Protein AF-A0AAZ3RD75-F1 (afdb_monomer_lite)

Structure (mmCIF, N/CA/C/O backbone):
data_AF-A0AAZ3RD75-F1
#
_entry.id   AF-A0AAZ3RD75-F1
#
loop_
_atom_site.group_PDB
_atom_site.id
_atom_site.type_symbol
_atom_site.label_atom_id
_atom_site.label_alt_id
_atom_site.label_comp_id
_atom_site.label_asym_id
_atom_site.label_entity_id
_atom_site.label_seq_id
_atom_site.pdbx_PDB_ins_code
_atom_site.Cartn_x
_atom_site.Cartn_y
_atom_site.Cartn_z
_atom_site.occupancy
_atom_site.B_iso_or_equiv
_atom_site.auth_seq_id
_atom_site.auth_comp_id
_atom_site.auth_asym_id
_atom_site.auth_atom_id
_atom_site.pdbx_PDB_model_num
ATOM 1 N N . ILE A 1 1 ? -29.907 46.440 4.660 1.00 58.25 1 ILE A N 1
ATOM 2 C CA . ILE A 1 1 ? -28.889 45.586 5.331 1.00 58.25 1 ILE A CA 1
ATOM 3 C C . ILE A 1 1 ? -29.522 44.596 6.325 1.00 58.25 1 ILE A C 1
ATOM 5 O O . ILE A 1 1 ? -29.292 43.406 6.177 1.00 58.25 1 ILE A O 1
ATOM 9 N N . LYS A 1 2 ? -30.386 45.019 7.266 1.00 62.56 2 LYS A N 1
ATOM 10 C CA . LYS A 1 2 ? -31.013 44.114 8.265 1.00 62.56 2 LYS A CA 1
ATOM 11 C C . LYS A 1 2 ? -31.879 42.978 7.680 1.00 62.56 2 LYS A C 1
ATOM 13 O O . LYS A 1 2 ? -31.849 41.869 8.197 1.00 62.56 2 LYS A O 1
ATOM 18 N N . PHE A 1 3 ? -32.581 43.218 6.570 1.00 69.44 3 PHE A N 1
ATOM 19 C CA . PHE A 1 3 ? -33.392 42.186 5.901 1.00 69.44 3 PHE A CA 1
ATOM 20 C C . PHE A 1 3 ? -32.562 41.086 5.220 1.00 69.44 3 PHE A C 1
ATOM 22 O O . PHE A 1 3 ? -32.979 39.934 5.201 1.00 69.44 3 PHE A O 1
ATOM 29 N N . ALA A 1 4 ? -31.363 41.409 4.726 1.00 72.88 4 ALA A N 1
ATOM 30 C CA . ALA A 1 4 ? -30.479 40.421 4.104 1.00 72.88 4 ALA A CA 1
ATOM 31 C C . ALA A 1 4 ? -29.888 39.449 5.140 1.00 72.88 4 ALA A C 1
ATOM 33 O O . ALA A 1 4 ? -29.743 38.263 4.860 1.00 72.88 4 ALA A O 1
ATOM 34 N N . ALA A 1 5 ? -29.616 39.933 6.358 1.00 76.06 5 ALA A N 1
ATOM 35 C CA . ALA A 1 5 ? -29.139 39.097 7.457 1.00 76.06 5 ALA A CA 1
ATOM 36 C C . ALA A 1 5 ? -30.198 38.076 7.910 1.00 76.06 5 ALA A C 1
ATOM 38 O O . ALA A 1 5 ? -29.864 36.920 8.141 1.00 76.06 5 ALA A O 1
ATOM 39 N N . LEU A 1 6 ? -31.474 38.476 7.965 1.00 76.94 6 LEU A N 1
ATOM 40 C CA . LEU A 1 6 ? -32.578 37.579 8.329 1.00 76.94 6 LEU A CA 1
ATOM 41 C C . LEU A 1 6 ? -32.873 36.526 7.250 1.00 76.94 6 LEU A C 1
ATOM 43 O O . LEU A 1 6 ? -33.214 35.391 7.572 1.00 76.94 6 LEU A O 1
ATOM 47 N N . ALA A 1 7 ? -32.715 36.874 5.971 1.00 80.31 7 ALA A N 1
ATOM 48 C CA . ALA A 1 7 ? -32.893 35.920 4.877 1.00 80.31 7 ALA A CA 1
ATOM 49 C C . ALA A 1 7 ? -31.785 34.851 4.859 1.00 80.31 7 ALA A C 1
ATOM 51 O O . ALA A 1 7 ? -32.060 33.674 4.632 1.00 80.31 7 ALA A O 1
ATOM 52 N N . LEU A 1 8 ? -30.541 35.245 5.155 1.00 77.38 8 LEU A N 1
ATOM 53 C CA . LEU A 1 8 ? -29.407 34.324 5.246 1.00 77.38 8 LEU A CA 1
ATOM 54 C C . LEU A 1 8 ? -29.517 33.372 6.439 1.00 77.38 8 LEU A C 1
ATOM 56 O O . LEU A 1 8 ? -29.190 32.200 6.289 1.00 77.38 8 LEU A O 1
ATOM 60 N N . THR A 1 9 ? -30.017 33.827 7.593 1.00 79.69 9 THR A N 1
ATOM 61 C CA . THR A 1 9 ? -30.227 32.939 8.749 1.00 79.69 9 THR A CA 1
ATOM 62 C C . THR A 1 9 ? -31.376 31.959 8.528 1.00 79.69 9 THR A C 1
ATOM 64 O O . THR A 1 9 ? -31.256 30.802 8.922 1.00 79.69 9 THR A O 1
ATOM 67 N N . LEU A 1 10 ? -32.452 32.374 7.851 1.00 81.50 10 LEU A N 1
ATOM 68 C CA . LEU A 1 10 ? -33.545 31.476 7.461 1.00 81.50 10 LEU A CA 1
ATOM 69 C C . LEU A 1 10 ? -33.087 30.426 6.444 1.00 81.50 10 LEU A C 1
ATOM 71 O O . LEU A 1 10 ? -33.402 29.251 6.607 1.00 81.50 10 LEU A O 1
ATOM 75 N N . LEU A 1 11 ? -32.286 30.815 5.448 1.00 79.12 11 LEU A N 1
ATOM 76 C CA . LEU A 1 11 ? -31.724 29.871 4.478 1.00 79.12 11 LEU A CA 1
ATOM 77 C C . LEU A 1 11 ? -30.723 28.902 5.118 1.00 79.12 11 LEU A C 1
ATOM 79 O O . LEU A 1 11 ? -30.744 27.720 4.789 1.00 79.12 11 LEU A O 1
ATOM 83 N N . LEU A 1 12 ? -29.905 29.357 6.072 1.00 76.81 12 LEU A N 1
ATOM 84 C CA . LEU A 1 12 ? -29.022 28.479 6.848 1.00 76.81 12 LEU A CA 1
ATOM 85 C C . LEU A 1 12 ? -29.814 27.501 7.722 1.00 76.81 12 LEU A C 1
ATOM 87 O O . LEU A 1 12 ? -29.487 26.319 7.749 1.00 76.81 12 LEU A O 1
ATOM 91 N N . ALA A 1 13 ? -30.881 27.955 8.384 1.00 73.81 13 ALA A N 1
ATOM 92 C CA . ALA A 1 13 ? -31.744 27.086 9.184 1.00 73.81 13 ALA A CA 1
ATOM 93 C C . ALA A 1 13 ? -32.474 26.043 8.318 1.00 73.81 13 ALA A C 1
ATOM 95 O O . ALA A 1 13 ? -32.536 24.869 8.681 1.00 73.81 13 ALA A O 1
ATOM 96 N N . GLN A 1 14 ? -32.962 26.446 7.140 1.00 77.25 14 GLN A N 1
ATOM 97 C CA . GLN A 1 14 ? -33.601 25.545 6.180 1.00 77.25 14 GLN A CA 1
ATOM 98 C C . GLN A 1 14 ? -32.603 24.525 5.607 1.00 77.25 14 GLN A C 1
ATOM 100 O O . GLN A 1 14 ? -32.942 23.355 5.442 1.00 77.25 14 GLN A O 1
ATOM 105 N N . TRP A 1 15 ? -31.362 24.944 5.339 1.00 76.38 15 TRP A N 1
ATOM 106 C CA . TRP A 1 15 ? -30.300 24.072 4.834 1.00 76.38 15 TRP A CA 1
ATOM 107 C C . TRP A 1 15 ? -29.830 23.063 5.889 1.00 76.38 15 TRP A C 1
ATOM 109 O O . TRP A 1 15 ? -29.681 21.883 5.581 1.00 76.38 15 TRP A O 1
ATOM 119 N N . ILE A 1 16 ? -29.706 23.485 7.152 1.00 67.81 16 ILE A N 1
ATOM 120 C CA . ILE A 1 16 ? -29.425 22.587 8.284 1.00 67.81 16 ILE A CA 1
ATOM 121 C C . ILE A 1 16 ? -30.543 21.541 8.442 1.00 67.81 16 ILE A C 1
ATOM 123 O O . ILE A 1 16 ? -30.250 20.372 8.689 1.00 67.81 16 ILE A O 1
ATOM 127 N N . ALA A 1 17 ? -31.810 21.917 8.226 1.00 62.22 17 ALA A N 1
ATOM 128 C CA . ALA A 1 17 ? -32.938 20.983 8.275 1.00 62.22 17 ALA A CA 1
ATOM 129 C C . ALA A 1 17 ? -32.983 19.998 7.085 1.00 62.22 17 ALA A C 1
ATOM 131 O O . ALA A 1 17 ? -33.451 18.872 7.241 1.00 62.22 17 ALA A O 1
ATOM 132 N N . LEU A 1 18 ? -32.479 20.389 5.907 1.00 63.81 18 LEU A N 1
ATOM 133 C CA . LEU A 1 18 ? -32.457 19.555 4.692 1.00 63.81 18 LEU A CA 1
ATOM 134 C C . LEU A 1 18 ? -31.245 18.614 4.608 1.00 63.81 18 LEU A C 1
ATOM 136 O O . LEU A 1 18 ? -31.338 17.557 3.988 1.00 63.81 18 LEU A O 1
ATOM 140 N N . VAL A 1 19 ? -30.123 18.964 5.243 1.00 59.19 19 VAL A N 1
ATOM 141 C CA . VAL A 1 19 ? -28.876 18.175 5.214 1.00 59.19 19 VAL A CA 1
ATOM 142 C C . VAL A 1 19 ? -28.814 17.120 6.332 1.00 59.19 19 VAL A C 1
ATOM 144 O O . VAL A 1 19 ? -27.913 16.282 6.344 1.00 59.19 19 VAL A O 1
ATOM 147 N N . SER A 1 20 ? -29.778 17.070 7.260 1.00 51.38 20 SER A N 1
ATOM 148 C CA . SER A 1 20 ? -29.830 15.996 8.267 1.00 51.38 20 SER A CA 1
ATOM 149 C C . SER A 1 20 ? -31.237 15.703 8.804 1.00 51.38 20 SER A C 1
ATOM 151 O O . SER A 1 20 ? -31.611 16.213 9.857 1.00 51.38 20 SER A O 1
ATOM 153 N N . PRO A 1 21 ? -31.984 14.767 8.189 1.00 48.47 21 PRO A N 1
ATOM 154 C CA . PRO A 1 21 ? -33.228 14.248 8.763 1.00 48.47 21 PRO A CA 1
ATOM 155 C C . PRO A 1 21 ? -33.040 13.306 9.972 1.00 48.47 21 PRO A C 1
ATOM 157 O O . PRO A 1 21 ? -34.006 12.686 10.407 1.00 48.47 21 PRO A O 1
ATOM 160 N N . SER A 1 22 ? -31.827 13.133 10.517 1.00 49.00 22 SER A N 1
ATOM 161 C CA . SER A 1 22 ? -31.551 12.086 11.520 1.00 49.00 22 SER A CA 1
ATOM 162 C C . SER A 1 22 ? -30.673 12.502 12.705 1.00 49.00 22 SER A C 1
ATOM 164 O O . SER A 1 22 ? -30.214 11.635 13.448 1.00 49.00 22 SER A O 1
ATOM 166 N N . PHE A 1 23 ? -30.432 13.797 12.923 1.00 49.88 23 PHE A N 1
ATOM 167 C CA . PHE A 1 23 ? -29.566 14.264 14.012 1.00 49.88 23 PHE A CA 1
ATOM 168 C C . PHE A 1 23 ? -30.339 15.042 15.079 1.00 49.88 23 PHE A C 1
ATOM 170 O O . PHE A 1 23 ? -30.103 16.219 15.280 1.00 49.88 23 PHE A O 1
ATOM 177 N N . TYR A 1 24 ? -31.283 14.370 15.737 1.00 47.41 24 TYR A N 1
ATOM 178 C CA . TYR A 1 24 ? -31.504 14.447 17.188 1.00 47.41 24 TYR A CA 1
ATOM 179 C C . TYR A 1 24 ? -32.359 13.243 17.606 1.00 47.41 24 TYR A C 1
ATOM 181 O O . TYR A 1 24 ? -33.576 13.343 17.753 1.00 47.41 24 TYR A O 1
ATOM 189 N N . PRO A 1 25 ? -31.751 12.060 17.772 1.00 47.22 25 PRO A N 1
ATOM 190 C CA . PRO A 1 25 ? -32.411 10.974 18.471 1.00 47.22 25 PRO A CA 1
ATOM 191 C C . PRO A 1 25 ? -32.313 11.201 19.994 1.00 47.22 25 PRO A C 1
ATOM 193 O O . PRO A 1 25 ? -31.206 11.390 20.507 1.00 47.22 25 PRO A O 1
ATOM 196 N N . PRO A 1 26 ? -33.407 11.097 20.771 1.00 51.22 26 PRO A N 1
ATOM 197 C CA . PRO A 1 26 ? -33.339 10.971 22.226 1.00 51.22 26 PRO A CA 1
ATOM 198 C C . PRO A 1 26 ? -32.922 9.536 22.612 1.00 51.22 26 PRO A C 1
ATOM 200 O O . PRO A 1 26 ? -33.639 8.849 23.330 1.00 51.22 26 PRO A O 1
ATOM 203 N N . LEU A 1 27 ? -31.797 9.028 22.088 1.00 47.56 27 LEU A N 1
ATOM 204 C CA . LEU A 1 27 ? -31.442 7.598 22.183 1.00 47.56 27 LEU A CA 1
ATOM 205 C C . LEU A 1 27 ? -30.104 7.292 22.866 1.00 47.56 27 LEU A C 1
ATOM 207 O O . LEU A 1 27 ? -29.715 6.132 22.917 1.00 47.56 27 LEU A O 1
ATOM 211 N N . LEU A 1 28 ? -29.407 8.277 23.443 1.00 47.59 28 LEU A N 1
ATOM 212 C CA . LEU A 1 28 ? -28.201 7.996 24.245 1.00 47.59 28 LEU A CA 1
ATOM 213 C C . LEU A 1 28 ? -28.404 8.073 25.761 1.00 47.59 28 LEU A C 1
ATOM 215 O O . LEU A 1 28 ? -27.488 7.750 26.518 1.00 47.59 28 LEU A O 1
ATOM 219 N N . CYS A 1 29 ? -29.593 8.458 26.224 1.00 47.06 29 CYS A N 1
ATOM 220 C CA . CYS A 1 29 ? -29.827 8.638 27.652 1.00 47.06 29 CYS A CA 1
ATOM 221 C C . CYS A 1 29 ? -30.126 7.333 28.402 1.00 47.06 29 CYS A C 1
ATOM 223 O O . CYS A 1 29 ? -29.982 7.310 29.615 1.00 47.06 29 CYS A O 1
ATOM 225 N N . THR A 1 30 ? -30.492 6.225 27.755 1.00 54.72 30 THR A N 1
ATOM 226 C CA . THR A 1 30 ? -30.989 5.056 28.500 1.00 54.72 30 THR A CA 1
ATOM 227 C C . THR A 1 30 ? -29.935 4.319 29.339 1.00 54.72 30 THR A C 1
ATOM 229 O O . THR A 1 30 ? -30.214 4.143 30.526 1.00 54.72 30 THR A O 1
ATOM 232 N N . PRO A 1 31 ? -28.734 3.935 28.849 1.00 55.47 31 PRO A N 1
ATOM 233 C CA . PRO A 1 31 ? -27.821 3.139 29.669 1.00 55.47 31 PRO A CA 1
ATOM 234 C C . PRO A 1 31 ? -27.176 3.983 30.770 1.00 55.47 31 PRO A C 1
ATOM 236 O O . PRO A 1 31 ? -27.134 3.563 31.919 1.00 55.47 31 PRO A O 1
ATOM 239 N N . ARG A 1 32 ? -26.749 5.219 30.471 1.00 46.91 32 ARG A N 1
ATOM 240 C CA . ARG A 1 32 ? -26.168 6.102 31.494 1.00 46.91 32 ARG A CA 1
ATOM 241 C C . ARG A 1 32 ? -27.184 6.572 32.524 1.00 46.91 32 ARG A C 1
ATOM 243 O O . ARG A 1 32 ? -26.826 6.645 33.692 1.00 46.91 32 ARG A O 1
ATOM 250 N N . MET A 1 33 ? -28.435 6.844 32.142 1.00 61.50 33 MET A N 1
ATOM 251 C CA . MET A 1 33 ? -29.452 7.210 33.133 1.00 61.50 33 MET A CA 1
ATOM 252 C C . MET A 1 33 ? -29.877 6.022 33.995 1.00 61.50 33 MET A C 1
ATOM 254 O O . MET A 1 33 ? -30.128 6.216 35.178 1.00 61.50 33 MET A O 1
ATOM 258 N N . LYS A 1 34 ? -29.964 4.803 33.447 1.00 63.22 34 LYS A N 1
ATOM 259 C CA . LYS A 1 34 ? -30.292 3.605 34.239 1.00 63.22 34 LYS A CA 1
ATOM 260 C C . LYS A 1 34 ? -29.148 3.213 35.175 1.00 63.22 34 LYS A C 1
ATOM 262 O O . LYS A 1 34 ? -29.405 2.935 36.343 1.00 63.22 34 LYS A O 1
ATOM 267 N N . LEU A 1 35 ? -27.903 3.306 34.704 1.00 66.44 35 LEU A N 1
ATOM 268 C CA . LEU A 1 35 ? -26.720 3.088 35.532 1.00 66.44 35 LEU A CA 1
ATOM 269 C C . LEU A 1 35 ? -26.596 4.162 36.621 1.00 66.44 35 LEU A C 1
ATOM 271 O O . LEU A 1 35 ? -26.370 3.815 37.775 1.00 66.44 35 LEU A O 1
ATOM 275 N N . SER A 1 36 ? -26.836 5.439 36.291 1.00 71.56 36 SER A N 1
ATOM 276 C CA . SER A 1 36 ? -26.930 6.517 37.287 1.00 71.56 36 SER A CA 1
ATOM 277 C C . SER A 1 36 ? -27.977 6.174 38.335 1.00 71.56 36 SER A C 1
ATOM 279 O O . SER A 1 36 ? -27.640 6.122 39.502 1.00 71.56 36 SER A O 1
ATOM 281 N N . LYS A 1 37 ? -29.191 5.771 37.934 1.00 70.25 37 LYS A N 1
ATOM 282 C CA . LYS A 1 37 ? -30.240 5.351 38.878 1.00 70.25 37 LYS A CA 1
ATOM 283 C C . LYS A 1 37 ? -29.820 4.180 39.771 1.00 70.25 37 LYS A C 1
ATOM 285 O O . LYS A 1 37 ? -30.210 4.151 40.933 1.00 70.25 37 LYS A O 1
ATOM 290 N N . SER A 1 38 ? -29.058 3.209 39.258 1.00 71.69 38 SER A N 1
ATOM 291 C CA . SER A 1 38 ? -28.518 2.119 40.087 1.00 71.69 38 SER A CA 1
ATOM 292 C C . SER A 1 38 ? -27.449 2.607 41.070 1.00 71.69 38 SER A C 1
ATOM 294 O O . SER A 1 38 ? -27.427 2.167 42.216 1.00 71.69 38 SER A O 1
ATOM 296 N N . PHE A 1 39 ? -26.615 3.560 40.652 1.00 75.94 39 PHE A N 1
ATOM 297 C CA . PHE A 1 39 ? -25.575 4.163 41.478 1.00 75.94 39 PHE A CA 1
ATOM 298 C C . PHE A 1 39 ? -26.168 5.092 42.548 1.00 75.94 39 PHE A C 1
ATOM 300 O O . PHE A 1 39 ? -25.750 5.041 43.700 1.00 75.94 39 PHE A O 1
ATOM 307 N N . ASP A 1 40 ? -27.196 5.862 42.194 1.00 75.88 40 ASP A N 1
ATOM 308 C CA . ASP A 1 40 ? -27.943 6.758 43.079 1.00 75.88 40 ASP A CA 1
ATOM 309 C C . ASP A 1 40 ? -28.649 5.954 44.182 1.00 75.88 40 ASP A C 1
ATOM 311 O O . ASP A 1 40 ? -28.522 6.280 45.360 1.00 75.88 40 ASP A O 1
ATOM 315 N N . LYS A 1 41 ? -29.285 4.826 43.825 1.00 78.31 41 LYS A N 1
ATOM 316 C CA . LYS A 1 41 ? -29.872 3.887 44.798 1.00 78.31 41 LYS A CA 1
ATOM 317 C C . LYS A 1 41 ? -28.825 3.264 45.724 1.00 78.31 41 LYS A C 1
ATOM 319 O O . LYS A 1 41 ? -29.091 3.063 46.905 1.00 78.31 41 LYS A O 1
ATOM 324 N N . LEU A 1 42 ? -27.635 2.950 45.207 1.00 75.25 42 LEU A N 1
ATOM 325 C CA . LEU A 1 42 ? -26.542 2.399 46.013 1.00 75.25 42 LEU A CA 1
ATOM 326 C C . LEU A 1 42 ? -25.951 3.453 46.968 1.00 75.25 42 LEU A C 1
ATOM 328 O O . LEU A 1 42 ? -25.553 3.122 48.084 1.00 75.25 42 LEU A O 1
ATOM 332 N N . HIS A 1 43 ? -25.911 4.718 46.545 1.00 71.56 43 HIS A N 1
ATOM 333 C CA . HIS A 1 43 ? -25.431 5.835 47.356 1.00 71.56 43 HIS A CA 1
ATOM 334 C C . HIS A 1 43 ? -26.402 6.177 48.489 1.00 71.56 43 HIS A C 1
ATOM 336 O O . HIS A 1 43 ? -25.982 6.279 49.640 1.00 71.56 43 HIS A O 1
ATOM 342 N N . GLU A 1 44 ? -27.697 6.262 48.175 1.00 74.50 44 GLU A N 1
ATOM 343 C CA . GLU A 1 44 ? -28.774 6.419 49.156 1.00 74.50 44 GLU A CA 1
ATOM 344 C C . GLU A 1 44 ? -28.698 5.308 50.212 1.00 74.50 44 GLU A C 1
ATOM 346 O O . GLU A 1 44 ? -28.702 5.577 51.411 1.00 74.50 44 GLU A O 1
ATOM 351 N N . TYR A 1 45 ? -28.474 4.069 49.767 1.00 66.19 45 TYR A N 1
ATOM 352 C CA . TYR A 1 45 ? -28.306 2.917 50.644 1.00 66.19 45 TYR A CA 1
ATOM 353 C C . TYR A 1 45 ? -27.083 3.019 51.567 1.00 66.19 45 TYR A C 1
ATOM 355 O O . TYR A 1 45 ? -27.202 2.800 52.771 1.00 66.19 45 TYR A O 1
ATOM 363 N N . ALA A 1 46 ? -25.906 3.363 51.033 1.00 71.25 46 ALA A N 1
ATOM 364 C CA . ALA A 1 46 ? -24.691 3.531 51.832 1.00 71.25 46 ALA A CA 1
ATOM 365 C C . ALA A 1 46 ? -24.853 4.641 52.884 1.00 71.25 46 ALA A C 1
ATOM 367 O O . ALA A 1 46 ? -24.390 4.510 54.020 1.00 71.25 46 ALA A O 1
ATOM 368 N N . GLN A 1 47 ? -25.559 5.713 52.521 1.00 69.25 47 GLN A N 1
ATOM 369 C CA . GLN A 1 47 ? -25.839 6.833 53.406 1.00 69.25 47 GLN A CA 1
ATOM 370 C C . GLN A 1 47 ? -26.827 6.443 54.513 1.00 69.25 47 GLN A C 1
ATOM 372 O O . GLN A 1 47 ? -26.547 6.703 55.683 1.00 69.25 47 GLN A O 1
ATOM 377 N N . THR A 1 48 ? -27.918 5.742 54.188 1.00 67.88 48 THR A N 1
ATOM 378 C CA . THR A 1 48 ? -28.876 5.233 55.184 1.00 67.88 48 THR A CA 1
ATOM 379 C C . THR A 1 48 ? -28.235 4.199 56.111 1.00 67.88 48 THR A C 1
ATOM 381 O O . THR A 1 48 ? -28.373 4.308 57.327 1.00 67.88 48 THR A O 1
ATOM 384 N N . ALA A 1 49 ? -27.454 3.260 55.565 1.00 60.12 49 ALA A N 1
ATOM 385 C CA . ALA A 1 49 ? -26.730 2.248 56.334 1.00 60.12 49 ALA A CA 1
ATOM 386 C C . ALA A 1 49 ? -25.792 2.876 57.374 1.00 60.12 49 ALA A C 1
ATOM 388 O O . ALA A 1 49 ? -25.748 2.431 58.521 1.00 60.12 49 ALA A O 1
ATOM 389 N N . SER A 1 50 ? -25.078 3.942 56.989 1.00 59.19 50 SER A N 1
ATOM 390 C CA . SER A 1 50 ? -24.176 4.665 57.891 1.00 59.19 50 SER A CA 1
ATOM 391 C C . SER A 1 50 ? -24.904 5.342 59.060 1.00 59.19 50 SER A C 1
ATOM 393 O O . SER A 1 50 ? -24.330 5.496 60.136 1.00 59.19 50 SER A O 1
ATOM 395 N N . GLN A 1 51 ? -26.175 5.708 58.873 1.00 61.91 51 GLN A N 1
ATOM 396 C CA . GLN A 1 51 ? -26.967 6.458 59.848 1.00 61.91 51 GLN A CA 1
ATOM 397 C C . GLN A 1 51 ? -27.713 5.560 60.849 1.00 61.91 51 GLN A C 1
ATOM 399 O O . GLN A 1 51 ? -28.079 6.029 61.924 1.00 61.91 51 GLN A O 1
ATOM 404 N N . THR A 1 52 ? -27.912 4.271 60.548 1.00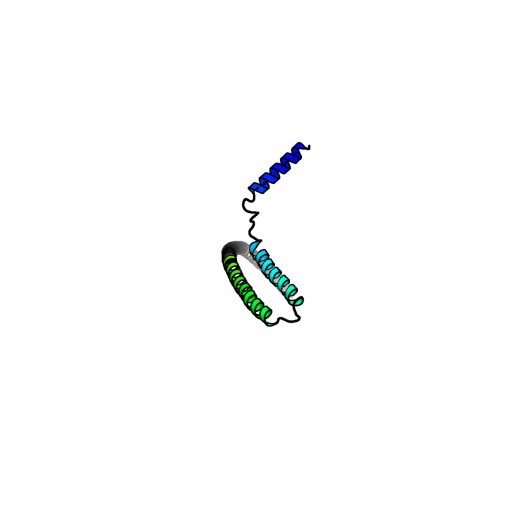 61.28 52 THR A N 1
ATOM 405 C CA . THR A 1 52 ? -28.724 3.346 61.370 1.00 61.28 52 THR A CA 1
ATOM 406 C C . THR A 1 52 ? -27.922 2.289 62.144 1.00 61.28 52 THR A C 1
ATOM 408 O O . THR A 1 52 ? -28.501 1.378 62.735 1.00 61.28 52 THR A O 1
ATOM 411 N N . LEU A 1 53 ? -26.593 2.395 62.176 1.00 53.41 53 LEU A N 1
ATOM 412 C CA . LEU A 1 53 ? -25.656 1.331 62.572 1.00 53.41 53 LEU A CA 1
ATOM 413 C C . LEU A 1 53 ? -25.562 0.983 64.080 1.00 53.41 53 LEU A C 1
ATOM 415 O O . LEU A 1 53 ? -24.562 0.400 64.490 1.00 53.41 53 LEU A O 1
ATOM 419 N N . ALA A 1 54 ? -26.565 1.279 64.921 1.00 54.34 54 ALA A N 1
ATOM 420 C CA . ALA A 1 54 ? -26.451 1.050 66.372 1.00 54.34 54 ALA A CA 1
ATOM 421 C C . ALA A 1 54 ? -27.256 -0.126 66.988 1.00 54.34 54 ALA A C 1
ATOM 423 O O . ALA A 1 54 ? -26.704 -0.702 67.922 1.00 54.34 54 ALA A O 1
ATOM 424 N N . PRO A 1 55 ? -28.482 -0.541 66.569 1.00 53.56 55 PRO A N 1
ATOM 425 C CA . PRO A 1 55 ? -29.053 -1.742 67.217 1.00 53.56 55 PRO A CA 1
ATOM 426 C C . PRO A 1 55 ? -29.877 -2.758 66.392 1.00 53.56 55 PRO A C 1
ATOM 428 O O . PRO A 1 55 ? -30.429 -3.666 67.004 1.00 53.56 55 PRO A O 1
ATOM 431 N N . TYR A 1 56 ? -29.968 -2.708 65.055 1.00 53.31 56 TYR A N 1
ATOM 432 C CA . TYR A 1 56 ? -30.788 -3.682 64.291 1.00 53.31 56 TYR A CA 1
ATOM 433 C C . TYR A 1 56 ? -30.029 -4.341 63.121 1.00 53.31 56 TYR A C 1
ATOM 435 O O . TYR A 1 56 ? -30.187 -3.958 61.965 1.00 53.31 56 TYR A O 1
ATOM 443 N N . GLY A 1 57 ? -29.203 -5.353 63.417 1.00 60.38 57 GLY A N 1
ATOM 444 C CA . GLY A 1 57 ? -28.383 -6.070 62.423 1.00 60.38 57 GLY A CA 1
ATOM 445 C C . GLY A 1 57 ? -29.148 -7.012 61.474 1.00 60.38 57 GLY A C 1
ATOM 446 O O . GLY A 1 57 ? -28.718 -7.210 60.338 1.00 60.38 57 GLY A O 1
ATOM 447 N N . ASP A 1 58 ? -30.306 -7.545 61.883 1.00 61.81 58 ASP A N 1
ATOM 448 C CA . ASP A 1 58 ? -31.021 -8.582 61.110 1.00 61.81 58 ASP A CA 1
ATOM 449 C C . ASP A 1 58 ? -31.954 -8.033 60.015 1.00 61.81 58 ASP A C 1
ATOM 451 O O . ASP A 1 58 ? -32.072 -8.609 58.930 1.00 61.81 58 ASP A O 1
ATOM 455 N N . ALA A 1 59 ? -32.598 -6.886 60.244 1.00 66.12 59 ALA A N 1
ATOM 456 C CA . ALA A 1 59 ? -33.451 -6.254 59.230 1.00 66.12 59 ALA A CA 1
ATOM 457 C C . ALA A 1 59 ? -32.622 -5.669 58.072 1.00 66.12 59 ALA A C 1
ATOM 459 O O . ALA A 1 59 ? -33.042 -5.685 56.915 1.00 66.12 59 ALA A O 1
ATOM 460 N N . PHE A 1 60 ? -31.411 -5.201 58.379 1.00 65.50 60 PHE A N 1
ATOM 461 C CA . PHE A 1 60 ? -30.472 -4.691 57.389 1.00 65.50 60 PHE A CA 1
ATOM 462 C C . PHE A 1 60 ? -29.935 -5.800 56.480 1.00 65.50 60 PHE A C 1
ATOM 464 O O . PHE A 1 60 ? -29.885 -5.624 55.268 1.00 65.50 60 PHE A O 1
ATOM 471 N N . SER A 1 61 ? -29.557 -6.957 57.036 1.00 67.00 61 SER A N 1
ATOM 472 C CA . SER A 1 61 ? -28.982 -8.052 56.243 1.00 67.00 61 SER A CA 1
ATOM 473 C C . SER A 1 61 ? -29.978 -8.604 55.218 1.00 67.00 61 SER A C 1
ATOM 475 O O . SER A 1 61 ? -29.618 -8.852 54.066 1.00 67.00 61 SER A O 1
ATOM 477 N N . THR A 1 62 ? -31.248 -8.727 55.605 1.00 76.44 62 THR A N 1
ATOM 478 C CA . THR A 1 62 ? -32.320 -9.196 54.722 1.00 76.44 62 THR A CA 1
ATOM 479 C C . THR A 1 62 ? -32.652 -8.178 53.630 1.00 76.44 62 THR A C 1
ATOM 481 O O . THR A 1 62 ? -32.686 -8.555 52.458 1.00 76.44 62 THR A O 1
ATOM 484 N N . GLN A 1 63 ? -32.790 -6.887 53.962 1.00 72.25 63 GLN A N 1
ATOM 485 C CA . GLN A 1 63 ? -32.969 -5.833 52.951 1.00 72.25 63 GLN A CA 1
ATOM 486 C C . GLN A 1 63 ? -31.758 -5.699 52.023 1.00 72.25 63 GLN A C 1
ATOM 488 O O . GLN A 1 63 ? -31.933 -5.524 50.817 1.00 72.25 63 GLN A O 1
ATOM 493 N N . PHE A 1 64 ? -30.535 -5.838 52.539 1.00 73.25 64 PHE A N 1
ATOM 494 C CA . PHE A 1 64 ? -29.325 -5.801 51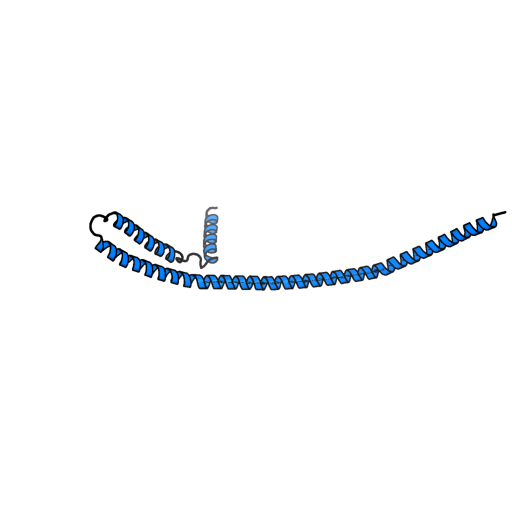.722 1.00 73.25 64 PHE A CA 1
ATOM 495 C C . PHE A 1 64 ? -29.309 -6.925 50.692 1.00 73.25 64 PHE A C 1
ATOM 497 O O . PHE A 1 64 ? -29.069 -6.684 49.510 1.00 73.25 64 PHE A O 1
ATOM 504 N N . LEU A 1 65 ? -29.585 -8.156 51.131 1.00 77.25 65 LEU A N 1
ATOM 505 C CA . LEU A 1 65 ? -29.585 -9.323 50.256 1.00 77.25 65 LEU A CA 1
ATOM 506 C C . LEU A 1 65 ? -30.674 -9.228 49.186 1.00 77.25 65 LEU A C 1
ATOM 508 O O . LEU A 1 65 ? -30.425 -9.585 48.034 1.00 77.25 65 LEU A O 1
ATOM 512 N N . ASP A 1 66 ? -31.855 -8.724 49.535 1.00 77.12 66 ASP A N 1
ATOM 513 C CA . ASP A 1 66 ? -32.957 -8.600 48.581 1.00 77.12 66 ASP A CA 1
ATOM 514 C C . ASP A 1 66 ? -32.715 -7.470 47.563 1.00 77.12 66 ASP A C 1
ATOM 516 O O . ASP A 1 66 ? -32.922 -7.635 46.359 1.00 77.12 66 ASP A O 1
ATOM 520 N N . THR A 1 67 ? -32.141 -6.350 48.011 1.00 67.44 67 THR A N 1
ATOM 521 C CA . THR A 1 67 ? -31.788 -5.227 47.127 1.00 67.44 67 THR A CA 1
ATOM 522 C C . THR A 1 67 ? -30.572 -5.552 46.253 1.00 67.44 67 THR A C 1
ATOM 524 O O . THR A 1 67 ? -30.533 -5.190 45.078 1.00 67.44 67 THR A O 1
ATOM 527 N N . SER A 1 68 ? -29.601 -6.308 46.774 1.00 71.06 68 SER A N 1
ATOM 528 C CA . SER A 1 68 ? -28.462 -6.809 45.999 1.00 71.06 68 SER A CA 1
ATOM 529 C C . SER A 1 68 ? -28.931 -7.705 44.851 1.00 71.06 68 SER A C 1
ATOM 531 O O . SER A 1 68 ? -28.486 -7.529 43.717 1.00 71.06 68 SER A O 1
ATOM 533 N N . LYS A 1 69 ? -29.909 -8.593 45.091 1.00 77.94 69 LYS A N 1
ATOM 534 C CA . LYS A 1 69 ? -30.532 -9.396 44.024 1.00 77.94 69 LYS A CA 1
ATOM 535 C C . LYS A 1 69 ? -31.176 -8.531 42.941 1.00 77.94 69 LYS A C 1
ATOM 537 O O . LYS A 1 69 ? -31.003 -8.839 41.764 1.00 77.94 69 LYS A O 1
ATOM 542 N N . GLN A 1 70 ? -31.863 -7.446 43.304 1.00 76.19 70 GLN A N 1
ATOM 543 C CA . GLN A 1 70 ? -32.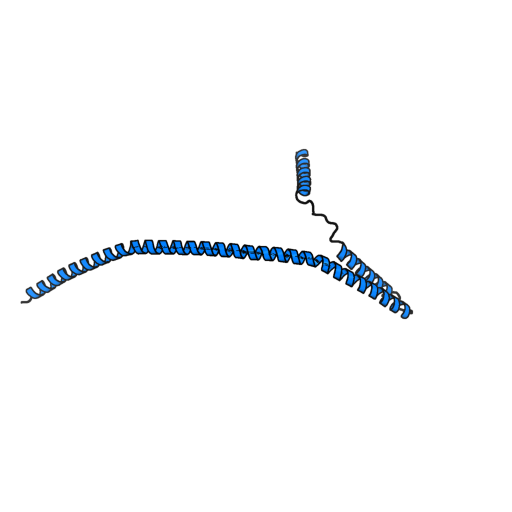431 -6.521 42.314 1.00 76.19 70 GLN A CA 1
ATOM 544 C C . GLN A 1 70 ? -31.347 -5.837 41.471 1.00 76.19 70 GLN A C 1
ATOM 546 O O . GLN A 1 70 ? -31.512 -5.703 40.258 1.00 76.19 70 GLN A O 1
ATOM 551 N N . VAL A 1 71 ? -30.218 -5.458 42.079 1.00 75.88 71 VAL A N 1
ATOM 552 C CA . VAL A 1 71 ? -29.066 -4.915 41.342 1.00 75.88 71 VAL A CA 1
ATOM 553 C C . VAL A 1 71 ? -28.487 -5.967 40.400 1.00 75.88 71 VAL A C 1
ATOM 555 O O . VAL A 1 71 ? -28.281 -5.665 39.230 1.00 75.88 71 VAL A O 1
ATOM 558 N N . TYR A 1 72 ? -28.293 -7.210 40.851 1.00 76.38 72 TYR A N 1
ATOM 559 C CA . TYR A 1 72 ? -27.822 -8.294 39.983 1.00 76.38 72 TYR A CA 1
ATOM 560 C C . TYR A 1 72 ? -28.752 -8.531 38.787 1.00 76.38 72 TYR A C 1
ATOM 562 O O . TYR A 1 72 ? -28.275 -8.642 37.661 1.00 76.38 72 TYR A O 1
ATOM 570 N N . GLN A 1 73 ? -30.068 -8.564 39.003 1.00 80.50 73 GLN A N 1
ATOM 571 C CA . GLN A 1 73 ? -31.046 -8.742 37.924 1.00 80.50 73 GLN A CA 1
ATOM 572 C C . GLN A 1 73 ? -31.016 -7.583 36.920 1.00 80.50 73 GLN A C 1
ATOM 574 O O . GLN A 1 73 ? -31.034 -7.814 35.712 1.00 80.50 73 GLN A O 1
ATOM 579 N N . MET A 1 74 ? -30.922 -6.345 37.408 1.00 77.69 74 MET A N 1
ATOM 580 C CA . MET A 1 74 ? -30.848 -5.159 36.555 1.00 77.69 74 MET A CA 1
ATOM 581 C C . MET A 1 74 ? -29.527 -5.095 35.778 1.00 77.69 74 MET A C 1
ATOM 583 O O . MET A 1 74 ? -29.541 -4.807 34.587 1.00 77.69 74 MET A O 1
ATOM 587 N N . VAL A 1 75 ? -28.402 -5.443 36.412 1.00 78.56 75 VAL A N 1
ATOM 588 C CA . VAL A 1 75 ? -27.085 -5.508 35.760 1.00 78.56 75 VAL A CA 1
ATOM 589 C C . VAL A 1 75 ? -27.066 -6.570 34.663 1.00 78.56 75 VAL A C 1
ATOM 591 O O . VAL A 1 75 ? -26.539 -6.308 33.587 1.00 78.56 75 VAL A O 1
ATOM 594 N N . MET A 1 76 ? -27.660 -7.745 34.890 1.00 78.19 76 MET A N 1
ATOM 595 C CA . MET A 1 76 ? -27.740 -8.784 33.855 1.00 78.19 76 MET A CA 1
ATOM 596 C C . MET A 1 76 ? -28.598 -8.338 32.667 1.00 78.19 76 MET A C 1
ATOM 598 O O . MET A 1 76 ? -28.180 -8.498 31.522 1.00 78.19 76 MET A O 1
ATOM 602 N N . ALA A 1 77 ? -29.742 -7.697 32.927 1.00 81.31 77 ALA A N 1
ATOM 603 C CA . ALA A 1 77 ? -30.574 -7.124 31.871 1.00 81.31 77 ALA A CA 1
ATOM 604 C C . ALA A 1 77 ? -29.845 -6.013 31.086 1.00 81.31 77 ALA A C 1
ATOM 606 O O . ALA A 1 77 ? -29.955 -5.945 29.862 1.00 81.31 77 ALA A O 1
ATOM 607 N N . ASP A 1 78 ? -29.063 -5.172 31.768 1.00 76.31 78 ASP A N 1
ATOM 608 C CA . ASP A 1 78 ? -28.282 -4.105 31.135 1.00 76.31 78 ASP A CA 1
ATOM 609 C C . ASP A 1 78 ? -27.106 -4.660 30.302 1.00 76.31 78 ASP A C 1
ATOM 611 O O . ASP A 1 78 ? -26.786 -4.116 29.242 1.00 76.31 78 ASP A O 1
ATOM 615 N N . VAL A 1 79 ? -26.474 -5.762 30.730 1.00 78.06 79 VAL A N 1
ATOM 616 C CA . VAL A 1 79 ? -25.428 -6.458 29.953 1.00 78.06 79 VAL A CA 1
ATOM 617 C C . VAL A 1 79 ? -25.998 -7.034 28.654 1.00 78.06 79 VAL A C 1
ATOM 619 O O . VAL A 1 79 ? -25.354 -6.952 27.605 1.00 78.06 79 VAL A O 1
ATOM 622 N N . GLU A 1 80 ? -27.212 -7.574 28.695 1.00 78.62 80 GLU A N 1
ATOM 623 C CA . GLU A 1 80 ? -27.869 -8.159 27.526 1.00 78.62 80 GLU A CA 1
ATOM 624 C C . GLU A 1 80 ? -28.365 -7.086 26.535 1.00 78.62 80 GLU A C 1
ATOM 626 O O . GLU A 1 80 ? -28.167 -7.208 25.320 1.00 78.62 80 GLU A O 1
ATOM 631 N N . ASP A 1 81 ? -28.888 -5.963 27.037 1.00 81.44 81 ASP A N 1
ATOM 632 C CA . ASP A 1 81 ? -29.219 -4.784 26.219 1.00 81.44 81 ASP A CA 1
ATOM 633 C C . ASP A 1 81 ? -27.96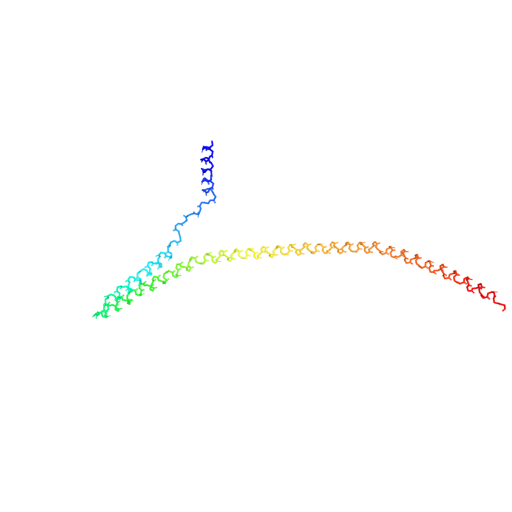8 -4.182 25.547 1.00 81.44 81 ASP A C 1
ATOM 635 O O . ASP A 1 81 ? -27.980 -3.817 24.370 1.00 81.44 81 ASP A O 1
ATOM 639 N N . LEU A 1 82 ? -26.829 -4.154 26.246 1.00 77.56 82 LEU A N 1
ATOM 640 C CA . LEU A 1 82 ? -25.558 -3.744 25.644 1.00 77.56 82 LEU A CA 1
ATOM 641 C C . LEU A 1 82 ? -25.101 -4.710 24.546 1.00 77.56 82 LEU A C 1
ATOM 643 O O . LEU A 1 82 ? -24.613 -4.258 23.506 1.00 77.56 82 LEU A O 1
ATOM 647 N N . HIS A 1 83 ? -25.267 -6.021 24.747 1.00 76.31 83 HIS A N 1
ATOM 648 C CA . HIS A 1 83 ? -24.887 -7.030 23.759 1.00 76.31 83 HIS A CA 1
ATOM 649 C C . HIS A 1 83 ? -25.693 -6.879 22.460 1.00 76.31 83 HIS A C 1
ATOM 651 O O . HIS A 1 83 ? -25.117 -6.832 21.367 1.00 76.31 83 HIS A O 1
ATOM 657 N N . THR A 1 84 ? -27.012 -6.706 22.572 1.00 79.25 84 THR A N 1
ATOM 658 C CA . THR A 1 84 ? -27.906 -6.517 21.416 1.00 79.25 84 THR A CA 1
ATOM 659 C C . THR A 1 84 ? -27.615 -5.229 20.641 1.00 79.25 84 THR A C 1
ATOM 661 O O . THR A 1 84 ? -27.705 -5.217 19.412 1.00 79.25 84 THR A O 1
ATOM 664 N N . GLN A 1 85 ? -27.179 -4.158 21.311 1.00 75.44 85 GLN A N 1
ATOM 665 C CA . GLN A 1 85 ? -26.773 -2.913 20.649 1.00 75.44 85 GLN A CA 1
ATOM 666 C C . GLN A 1 85 ? -25.363 -2.964 20.027 1.00 75.44 85 GLN A C 1
ATOM 668 O O . GLN A 1 85 ? -25.078 -2.235 19.067 1.00 75.44 85 GLN A O 1
ATOM 673 N N . LEU A 1 86 ? -24.463 -3.801 20.551 1.00 70.81 86 LEU A N 1
ATOM 674 C CA . LEU A 1 86 ? -23.085 -3.946 20.061 1.00 70.81 86 LEU A CA 1
ATOM 675 C C . LEU A 1 86 ? -22.979 -4.820 18.809 1.00 70.81 86 LEU A C 1
ATOM 677 O O . LEU A 1 86 ? -22.169 -4.516 17.928 1.00 70.81 86 LEU A O 1
ATOM 681 N N . GLU A 1 87 ? -23.802 -5.861 18.689 1.00 72.62 87 GLU A N 1
ATOM 682 C CA . GLU A 1 87 ? -23.846 -6.728 17.506 1.00 72.62 87 GLU A CA 1
ATOM 683 C C . GLU A 1 87 ? -23.980 -5.981 16.164 1.00 72.62 87 GLU A C 1
ATOM 685 O O . GLU A 1 87 ? -23.144 -6.192 15.274 1.00 72.62 87 GLU A O 1
ATOM 690 N N . PRO A 1 88 ? -24.965 -5.082 15.970 1.00 74.94 88 PRO A N 1
ATOM 691 C CA . PRO A 1 88 ? -25.131 -4.391 14.695 1.00 74.94 88 PRO A CA 1
ATOM 692 C C . PRO A 1 88 ? -23.981 -3.418 14.406 1.00 74.94 88 PRO A C 1
ATOM 694 O O . PRO A 1 88 ? -23.631 -3.212 13.243 1.00 74.94 88 PRO A O 1
ATOM 697 N N . LYS A 1 89 ? -23.347 -2.840 15.436 1.00 69.81 89 LYS A N 1
ATOM 698 C CA . LYS A 1 89 ? -22.172 -1.967 15.264 1.00 69.81 89 LYS A CA 1
ATOM 699 C C . LYS A 1 89 ? -20.932 -2.761 14.850 1.00 69.81 89 LYS A C 1
ATOM 701 O O . LYS A 1 89 ? -20.201 -2.307 13.972 1.00 69.81 89 LYS A O 1
ATOM 706 N N . ARG A 1 90 ? -20.732 -3.961 15.412 1.00 69.38 90 ARG A N 1
ATOM 707 C CA . ARG A 1 90 ? -19.666 -4.887 14.992 1.00 69.38 90 ARG A CA 1
ATOM 708 C C . ARG A 1 90 ? -19.838 -5.328 13.540 1.00 69.38 90 ARG A C 1
ATOM 710 O O . ARG A 1 90 ? -18.885 -5.229 12.775 1.00 69.38 90 ARG A O 1
ATOM 717 N N . LYS A 1 91 ? -21.052 -5.724 13.138 1.00 76.69 91 LYS A N 1
ATOM 718 C CA . LYS A 1 91 ? -21.349 -6.129 11.751 1.00 76.69 91 LYS A CA 1
ATOM 719 C C . LYS A 1 91 ? -21.102 -4.997 10.748 1.00 76.69 91 LYS A C 1
ATOM 721 O O . LYS A 1 91 ? -20.473 -5.231 9.722 1.00 76.69 91 LYS A O 1
ATOM 726 N N . LYS A 1 92 ? -21.516 -3.764 11.067 1.00 75.00 92 LYS A N 1
ATOM 727 C CA . LYS A 1 92 ? -21.248 -2.587 10.219 1.00 75.00 92 LYS A CA 1
ATOM 728 C C . LYS A 1 92 ? -19.752 -2.307 10.062 1.00 75.00 92 LYS A C 1
ATOM 730 O O . LYS A 1 92 ? -19.299 -2.098 8.943 1.00 75.00 92 LYS A O 1
ATOM 735 N N . LEU A 1 93 ? -18.975 -2.340 11.150 1.00 73.00 93 LEU A N 1
ATOM 736 C CA . LEU A 1 93 ? -17.520 -2.162 11.063 1.00 73.00 93 LEU A CA 1
ATOM 737 C C . LEU A 1 93 ? -16.857 -3.268 10.238 1.00 73.00 93 LEU A C 1
ATOM 739 O O . LEU A 1 93 ? -15.955 -2.983 9.458 1.00 73.00 93 LEU A O 1
ATOM 743 N N . GLN A 1 94 ? -17.309 -4.512 10.396 1.00 75.25 94 GLN A N 1
ATOM 744 C CA . GLN A 1 94 ? -16.776 -5.649 9.655 1.00 75.25 94 GLN A CA 1
ATOM 745 C C . GLN A 1 94 ? -17.066 -5.544 8.153 1.00 75.25 94 GLN A C 1
ATOM 747 O O . GLN A 1 94 ? -16.167 -5.785 7.356 1.00 75.25 94 GLN A O 1
ATOM 752 N N . GLN A 1 95 ? -18.278 -5.129 7.768 1.00 83.06 95 GLN A N 1
ATOM 753 C CA . GLN A 1 95 ? -18.641 -4.895 6.366 1.00 83.06 95 GLN A CA 1
ATOM 754 C C . GLN A 1 95 ? -17.803 -3.783 5.739 1.00 83.06 95 GLN A C 1
ATOM 756 O O . GLN A 1 95 ? -17.213 -3.990 4.684 1.00 83.06 95 GLN A O 1
ATOM 761 N N . VAL A 1 96 ? -17.690 -2.638 6.421 1.00 84.50 96 VAL A N 1
ATOM 762 C CA . VAL A 1 96 ? -16.857 -1.524 5.952 1.00 84.50 96 VAL A CA 1
ATOM 763 C C . VAL A 1 96 ? -15.410 -1.988 5.805 1.00 84.50 96 VAL A C 1
ATOM 765 O O . VAL A 1 96 ? -14.803 -1.797 4.758 1.00 84.50 96 VAL A O 1
ATOM 768 N N . LEU A 1 97 ? -14.855 -2.667 6.810 1.00 81.88 97 LEU A N 1
ATOM 769 C CA . LEU A 1 97 ? -13.481 -3.158 6.746 1.00 81.88 97 LEU A CA 1
ATOM 770 C C . LEU A 1 97 ? -13.273 -4.139 5.582 1.00 81.88 97 LEU A C 1
ATOM 772 O O . LEU A 1 97 ? -12.271 -4.043 4.879 1.00 81.88 97 LEU A O 1
ATOM 776 N N . GLN A 1 98 ? -14.222 -5.045 5.347 1.00 85.25 98 GLN A N 1
ATOM 777 C CA . GLN A 1 98 ? -14.175 -5.995 4.238 1.00 85.25 98 GLN A CA 1
ATOM 778 C C . GLN A 1 98 ? -14.230 -5.295 2.873 1.00 85.25 98 GLN A C 1
ATOM 780 O O . GLN A 1 98 ? -13.466 -5.650 1.974 1.00 85.25 98 GLN A O 1
ATOM 785 N N . GLU A 1 99 ? -15.079 -4.280 2.723 1.00 87.56 99 GLU A N 1
ATOM 786 C CA . GLU A 1 99 ? -15.173 -3.470 1.506 1.00 87.56 99 GLU A CA 1
ATOM 787 C C . GLU A 1 99 ? -13.873 -2.691 1.251 1.00 87.56 99 GLU A C 1
ATOM 789 O O . GLU A 1 99 ? -13.322 -2.752 0.153 1.00 87.56 99 GLU A O 1
ATOM 794 N N . TYR A 1 100 ? -13.307 -2.046 2.278 1.00 79.56 100 TYR A N 1
ATOM 795 C CA . TYR A 1 100 ? -12.029 -1.329 2.177 1.00 79.56 100 TYR A CA 1
ATOM 796 C C . TYR A 1 100 ? -10.855 -2.251 1.833 1.00 79.56 100 TYR A C 1
ATOM 798 O O . TYR A 1 100 ? -9.976 -1.871 1.057 1.00 79.56 100 TYR A O 1
ATOM 806 N N . VAL A 1 101 ? -10.814 -3.455 2.411 1.00 81.19 101 VAL A N 1
ATOM 807 C CA . VAL A 1 101 ? -9.783 -4.452 2.096 1.00 81.19 101 VAL A CA 1
ATOM 808 C C . VAL A 1 101 ? -9.930 -4.931 0.656 1.00 81.19 101 VAL A C 1
ATOM 810 O O . VAL A 1 101 ? -8.926 -4.979 -0.051 1.00 81.19 101 VAL A O 1
ATOM 813 N N . SER A 1 102 ? -11.151 -5.227 0.209 1.00 86.44 102 SER A N 1
ATOM 814 C CA . SER A 1 102 ? -11.417 -5.693 -1.160 1.00 86.44 102 SER A CA 1
ATOM 815 C C . SER A 1 102 ? -11.049 -4.625 -2.188 1.00 86.44 102 SER A C 1
ATOM 817 O O . SER A 1 102 ? -10.282 -4.894 -3.108 1.00 86.44 102 SER A O 1
ATOM 819 N N . LYS A 1 103 ? -11.485 -3.381 -1.963 1.00 88.69 103 LYS A N 1
ATOM 820 C CA . LYS A 1 103 ? -11.160 -2.245 -2.829 1.00 88.69 103 LYS A CA 1
ATOM 821 C C . LYS A 1 103 ? -9.655 -1.985 -2.911 1.00 88.69 103 LYS A C 1
ATOM 823 O O . LYS A 1 103 ? -9.127 -1.769 -3.995 1.00 88.69 103 LYS A O 1
ATOM 828 N N . ARG A 1 104 ? -8.929 -2.061 -1.785 1.00 81.12 104 ARG A N 1
ATOM 829 C CA . ARG A 1 104 ? -7.463 -1.912 -1.809 1.00 81.12 104 ARG A CA 1
ATOM 830 C C . ARG A 1 104 ? -6.749 -3.038 -2.548 1.00 81.12 104 ARG A C 1
ATOM 832 O O . ARG A 1 104 ? -5.696 -2.771 -3.113 1.00 81.12 104 ARG A O 1
ATOM 839 N N . HIS A 1 105 ? -7.273 -4.262 -2.539 1.00 84.88 105 HIS A N 1
ATOM 840 C CA . HIS A 1 105 ? -6.690 -5.334 -3.349 1.00 84.88 105 HIS A CA 1
ATOM 841 C C . HIS A 1 105 ? -6.860 -5.035 -4.843 1.00 84.88 105 HIS A C 1
ATOM 843 O O . HIS A 1 105 ? -5.880 -5.087 -5.578 1.00 84.88 105 HIS A O 1
ATOM 849 N N . GLU A 1 106 ? -8.050 -4.605 -5.266 1.00 89.38 106 GLU A N 1
ATOM 850 C CA . GLU A 1 106 ? -8.326 -4.236 -6.661 1.00 89.38 106 GLU A CA 1
ATOM 851 C C . GLU A 1 106 ? -7.468 -3.051 -7.148 1.00 89.38 106 GLU A C 1
ATOM 853 O O . GLU A 1 106 ? -6.894 -3.088 -8.242 1.00 89.38 106 GLU A O 1
ATOM 858 N N . ASP A 1 107 ? -7.307 -2.018 -6.313 1.00 87.25 107 ASP A N 1
ATOM 859 C CA . ASP A 1 107 ? -6.441 -0.873 -6.615 1.00 87.25 107 ASP A CA 1
ATOM 860 C C . ASP A 1 107 ? -4.967 -1.303 -6.761 1.00 87.25 107 ASP A C 1
ATOM 862 O O . ASP A 1 107 ? -4.261 -0.834 -7.661 1.00 87.25 107 ASP A O 1
ATOM 866 N N . MET A 1 108 ? -4.495 -2.217 -5.904 1.00 81.75 108 MET A N 1
ATOM 867 C CA . MET A 1 108 ? -3.131 -2.755 -5.966 1.00 81.75 108 MET A CA 1
ATOM 868 C C . MET A 1 108 ? -2.906 -3.626 -7.204 1.00 81.75 108 MET A C 1
ATOM 870 O O . MET A 1 108 ? -1.849 -3.520 -7.828 1.00 81.75 108 MET A O 1
ATOM 874 N N . ASP A 1 109 ? -3.889 -4.436 -7.595 1.00 90.38 109 ASP A N 1
ATOM 875 C CA . ASP A 1 109 ? -3.826 -5.242 -8.816 1.00 90.38 109 ASP A CA 1
ATOM 876 C C . ASP A 1 109 ? -3.827 -4.356 -10.066 1.00 90.38 109 ASP A C 1
ATOM 878 O O . ASP A 1 109 ? -3.031 -4.561 -10.985 1.00 90.38 109 ASP A O 1
ATOM 882 N N . THR A 1 110 ? -4.631 -3.291 -10.065 1.00 91.19 110 THR A N 1
ATOM 883 C CA . THR A 1 110 ? -4.641 -2.287 -11.137 1.00 91.19 110 THR A CA 1
ATOM 884 C C . THR A 1 110 ? -3.302 -1.555 -11.236 1.00 91.19 110 THR A C 1
ATOM 886 O O . THR A 1 110 ? -2.781 -1.338 -12.334 1.00 91.19 110 THR A O 1
ATOM 889 N N . LEU A 1 111 ? -2.711 -1.173 -10.100 1.00 90.50 111 LEU A N 1
ATOM 890 C CA . LEU A 1 111 ? -1.396 -0.535 -10.066 1.00 90.50 111 LEU A CA 1
ATOM 891 C C . LEU A 1 111 ? -0.302 -1.487 -10.561 1.00 90.50 111 LEU A C 1
ATOM 893 O O . LEU A 1 111 ? 0.554 -1.078 -11.344 1.00 90.50 111 LEU A O 1
ATOM 897 N N . ARG A 1 112 ? -0.354 -2.759 -10.152 1.00 89.75 112 ARG A N 1
ATOM 898 C CA . ARG A 1 112 ? 0.564 -3.803 -10.617 1.00 89.75 112 ARG A CA 1
ATOM 899 C C . ARG A 1 112 ? 0.459 -4.006 -12.126 1.00 89.75 112 ARG A C 1
ATOM 901 O O . ARG A 1 112 ? 1.491 -4.095 -12.784 1.00 89.75 112 ARG A O 1
ATOM 908 N N . ALA A 1 113 ? -0.755 -4.022 -12.675 1.00 93.44 113 ALA A N 1
ATOM 909 C CA . ALA A 1 113 ? -0.977 -4.121 -14.114 1.00 93.44 113 ALA A CA 1
ATOM 910 C C . ALA A 1 113 ? -0.375 -2.921 -14.864 1.00 93.44 113 ALA A C 1
ATOM 912 O O . ALA A 1 113 ? 0.379 -3.111 -15.814 1.00 93.44 113 ALA A O 1
ATOM 913 N N . LYS A 1 114 ? -0.616 -1.690 -14.390 1.00 92.88 114 LYS A N 1
ATOM 914 C CA . LYS A 1 114 ? -0.016 -0.475 -14.976 1.00 92.88 114 LYS A CA 1
ATOM 915 C C . LYS A 1 114 ? 1.509 -0.491 -14.914 1.00 92.88 114 LYS A C 1
ATOM 917 O O . LYS A 1 114 ? 2.165 -0.091 -15.872 1.00 92.88 114 LYS A O 1
ATOM 922 N N . LEU A 1 115 ? 2.074 -0.952 -13.798 1.00 91.06 115 LEU A N 1
ATOM 923 C CA . LEU A 1 115 ? 3.520 -1.070 -13.642 1.00 91.06 115 LEU A CA 1
ATOM 924 C C . LEU A 1 115 ? 4.097 -2.102 -14.616 1.00 91.06 115 LEU A C 1
ATOM 926 O O . LEU A 1 115 ? 5.132 -1.843 -15.220 1.00 91.06 115 LEU A O 1
ATOM 930 N N . GLN A 1 116 ? 3.414 -3.231 -14.809 1.00 88.94 116 GLN A N 1
ATOM 931 C CA . GLN A 1 116 ? 3.814 -4.242 -15.784 1.00 88.94 116 GLN A CA 1
ATOM 932 C C . GLN A 1 116 ? 3.816 -3.670 -17.208 1.00 88.94 116 GLN A C 1
ATOM 934 O O . GLN A 1 116 ? 4.822 -3.790 -17.901 1.00 88.94 116 GLN A O 1
ATOM 939 N N . THR A 1 117 ? 2.756 -2.956 -17.605 1.00 92.25 117 THR A N 1
ATOM 940 C CA . THR A 1 117 ? 2.703 -2.261 -18.902 1.00 92.25 117 THR A CA 1
ATOM 941 C C . THR A 1 117 ? 3.860 -1.276 -19.066 1.00 92.25 117 THR A C 1
ATOM 943 O O . THR A 1 117 ? 4.522 -1.276 -20.099 1.00 92.25 117 THR A O 1
ATOM 946 N N . LEU A 1 118 ? 4.158 -0.473 -18.039 1.00 90.50 118 LEU A N 1
ATOM 947 C CA . LEU A 1 118 ? 5.259 0.491 -18.082 1.00 90.50 118 LEU A CA 1
ATOM 948 C C . LEU A 1 118 ? 6.625 -0.199 -18.234 1.00 90.50 118 LEU A C 1
ATOM 950 O O . LEU A 1 118 ? 7.479 0.272 -18.984 1.00 90.50 118 LEU A O 1
ATOM 954 N N . VAL A 1 119 ? 6.834 -1.322 -17.543 1.00 90.75 119 VAL A N 1
ATOM 955 C CA . VAL A 1 119 ? 8.058 -2.127 -17.665 1.00 90.75 119 VAL A CA 1
ATOM 956 C C . VAL A 1 119 ? 8.198 -2.694 -19.078 1.00 90.75 119 VAL A C 1
ATOM 958 O O . VAL A 1 119 ? 9.291 -2.638 -19.644 1.00 90.75 119 VAL A O 1
ATOM 961 N N . ASP A 1 120 ? 7.112 -3.186 -19.671 1.00 91.44 120 ASP A N 1
ATOM 962 C CA . ASP A 1 120 ? 7.122 -3.725 -21.032 1.00 91.44 120 ASP A CA 1
ATOM 963 C C . ASP A 1 120 ? 7.364 -2.624 -22.081 1.00 91.44 120 ASP A C 1
ATOM 965 O O . ASP A 1 120 ? 8.171 -2.807 -22.996 1.00 91.44 120 ASP A O 1
ATOM 969 N N . GLU A 1 121 ? 6.774 -1.437 -21.906 1.00 89.75 121 GLU A N 1
ATOM 970 C CA . GLU A 1 121 ? 7.051 -0.258 -22.738 1.00 89.75 121 GLU A CA 1
ATOM 971 C C . GLU A 1 121 ? 8.511 0.207 -22.625 1.00 89.75 121 GLU A C 1
ATOM 973 O O . GLU A 1 121 ? 9.158 0.506 -23.634 1.00 89.75 121 GLU A O 1
ATOM 978 N N . MET A 1 122 ? 9.059 0.263 -21.407 1.00 83.88 122 MET A N 1
ATOM 979 C CA . MET A 1 122 ? 10.466 0.606 -21.191 1.00 83.88 122 MET A CA 1
ATOM 980 C C . MET A 1 122 ? 11.391 -0.424 -21.837 1.00 83.88 122 MET A C 1
ATOM 982 O O . MET A 1 122 ? 12.356 -0.043 -22.499 1.00 83.88 122 MET A O 1
ATOM 986 N N . ARG A 1 123 ? 11.085 -1.719 -21.699 1.00 85.38 123 ARG A N 1
ATOM 987 C CA . ARG A 1 123 ? 11.840 -2.799 -22.342 1.00 85.38 123 ARG A CA 1
ATOM 988 C C . ARG A 1 123 ? 11.818 -2.665 -23.863 1.00 85.38 123 ARG A C 1
ATOM 990 O O . ARG A 1 123 ? 12.870 -2.777 -24.486 1.00 85.38 123 ARG A O 1
ATOM 997 N N . ALA A 1 124 ? 10.662 -2.363 -24.453 1.00 89.38 124 ALA A N 1
ATOM 998 C CA . ALA A 1 124 ? 10.543 -2.131 -25.890 1.00 89.38 124 ALA A CA 1
ATOM 999 C C . ALA A 1 124 ? 11.408 -0.947 -26.359 1.00 89.38 124 ALA A C 1
ATOM 1001 O O . ALA A 1 124 ? 12.151 -1.075 -27.331 1.00 89.38 124 ALA A O 1
ATOM 1002 N N . LYS A 1 125 ? 11.393 0.179 -25.630 1.00 87.38 125 LYS A N 1
ATOM 1003 C CA . LYS A 1 125 ? 12.248 1.344 -25.933 1.00 87.38 125 LYS A CA 1
ATOM 1004 C C . LYS A 1 125 ? 13.739 1.041 -25.791 1.00 87.38 125 LYS A C 1
ATOM 1006 O O . LYS A 1 125 ? 14.546 1.564 -26.561 1.00 87.38 125 LYS A O 1
ATOM 1011 N N . VAL A 1 126 ? 14.121 0.212 -24.819 1.00 86.69 126 VAL A N 1
ATOM 1012 C CA . VAL A 1 126 ? 15.511 -0.236 -24.652 1.00 86.69 126 VAL A CA 1
ATOM 1013 C C . VAL A 1 126 ? 15.951 -1.078 -25.846 1.00 86.69 126 VAL A C 1
ATOM 1015 O O . VAL A 1 126 ? 17.026 -0.826 -26.386 1.00 86.69 126 VAL A O 1
ATOM 1018 N N . GLU A 1 127 ? 15.126 -2.018 -26.309 1.00 84.44 127 GLU A N 1
ATOM 1019 C CA . GLU A 1 127 ? 15.443 -2.822 -27.497 1.00 84.44 127 GLU A CA 1
ATOM 1020 C C . GLU A 1 127 ? 15.490 -1.973 -28.777 1.00 84.44 127 GLU A C 1
ATOM 1022 O O . GLU A 1 127 ? 16.406 -2.130 -29.584 1.00 84.44 127 GLU A O 1
ATOM 1027 N N . GLU A 1 128 ? 14.589 -0.998 -28.939 1.00 81.50 128 GLU A N 1
ATOM 1028 C CA . GLU A 1 128 ? 14.643 -0.040 -30.053 1.00 81.50 128 GLU A CA 1
ATOM 1029 C C . GLU A 1 128 ? 15.940 0.787 -30.019 1.00 81.50 128 GLU A C 1
ATOM 1031 O O . GLU A 1 128 ? 16.624 0.945 -31.033 1.00 81.50 128 GLU A O 1
ATOM 1036 N N . THR A 1 129 ? 16.319 1.284 -28.839 1.00 85.00 129 THR A N 1
ATOM 1037 C CA . THR A 1 129 ? 17.552 2.064 -28.657 1.00 85.00 129 THR A CA 1
ATOM 1038 C C . THR A 1 129 ? 18.782 1.209 -28.935 1.00 85.00 129 THR A C 1
ATOM 1040 O O . THR A 1 129 ? 19.697 1.654 -29.625 1.00 85.00 129 THR A O 1
ATOM 1043 N N . LYS A 1 130 ? 18.796 -0.042 -28.468 1.00 79.88 130 LYS A N 1
ATOM 1044 C CA . LYS A 1 130 ? 19.861 -1.003 -28.759 1.00 79.88 130 LYS A CA 1
ATOM 1045 C C . LYS A 1 130 ? 19.960 -1.283 -30.258 1.00 79.88 130 LYS A C 1
ATOM 1047 O O . LYS A 1 130 ? 21.061 -1.252 -30.799 1.00 79.88 130 LYS A O 1
ATOM 1052 N N . SER A 1 131 ? 18.831 -1.467 -30.944 1.00 87.06 131 SER A N 1
ATOM 1053 C CA . SER A 1 131 ? 18.796 -1.659 -32.397 1.00 87.06 131 SER A CA 1
ATOM 1054 C C . SER A 1 131 ? 19.341 -0.456 -33.167 1.00 87.06 131 SER A C 1
ATOM 1056 O O . SER A 1 131 ? 19.961 -0.646 -34.208 1.00 87.06 131 SER A O 1
ATOM 1058 N N . LYS A 1 132 ? 19.136 0.772 -32.674 1.00 87.69 132 LYS A N 1
ATOM 1059 C CA . LYS A 1 132 ? 19.719 1.991 -33.264 1.00 87.69 132 LYS A CA 1
ATOM 1060 C C . LYS A 1 132 ? 21.196 2.170 -32.915 1.00 87.69 132 LYS A C 1
ATOM 1062 O O . LYS A 1 132 ? 21.938 2.744 -33.703 1.00 87.69 132 LYS A O 1
ATOM 1067 N N . LEU A 1 133 ? 21.635 1.682 -31.756 1.00 82.38 133 LEU A N 1
ATOM 1068 C CA . LEU A 1 133 ? 23.014 1.833 -31.294 1.00 82.38 133 LEU A CA 1
ATOM 1069 C C . LEU A 1 133 ? 23.974 0.834 -31.955 1.00 82.38 133 LEU A C 1
ATOM 1071 O O . LEU A 1 133 ? 25.108 1.200 -32.249 1.00 82.38 133 LEU A O 1
ATOM 1075 N N . ILE A 1 134 ? 23.526 -0.396 -32.230 1.00 85.12 134 ILE A N 1
ATOM 1076 C CA . ILE A 1 134 ? 24.317 -1.423 -32.931 1.00 85.12 134 ILE A CA 1
ATOM 1077 C C . ILE A 1 134 ? 24.954 -0.902 -34.235 1.00 85.12 134 ILE A C 1
ATOM 1079 O O . ILE A 1 134 ? 26.174 -1.012 -34.353 1.00 85.12 134 ILE A O 1
ATOM 1083 N N . PRO A 1 135 ? 24.214 -0.302 -35.190 1.00 86.75 135 PRO A N 1
ATOM 1084 C CA . PRO A 1 135 ? 24.816 0.170 -36.435 1.00 86.75 135 PRO A CA 1
ATOM 1085 C C . PRO A 1 135 ? 25.798 1.323 -36.208 1.00 86.75 135 PRO A C 1
ATOM 1087 O O . PRO A 1 135 ? 26.816 1.391 -36.885 1.00 86.75 135 PRO A O 1
ATOM 1090 N N . ILE A 1 136 ? 25.544 2.201 -35.230 1.00 83.38 136 ILE A N 1
ATOM 1091 C CA . ILE A 1 136 ? 26.462 3.298 -34.894 1.00 83.38 136 ILE A CA 1
ATOM 1092 C C . ILE A 1 136 ? 27.793 2.731 -34.387 1.00 83.38 136 ILE A C 1
ATOM 1094 O O . ILE A 1 136 ? 28.856 3.139 -34.847 1.00 83.38 136 ILE A O 1
ATOM 1098 N N . VAL A 1 137 ? 27.741 1.760 -33.470 1.00 82.06 137 VAL A N 1
ATOM 1099 C CA . VAL A 1 137 ? 28.939 1.096 -32.937 1.00 82.06 137 VAL A CA 1
ATOM 1100 C C . VAL A 1 137 ? 29.709 0.368 -34.039 1.00 82.06 137 VAL A C 1
ATOM 1102 O O . VAL A 1 137 ? 30.937 0.409 -34.038 1.00 82.06 137 VAL A O 1
ATOM 1105 N N . GLU A 1 138 ? 29.016 -0.264 -34.986 1.00 86.50 138 GLU A N 1
ATOM 1106 C CA . GLU A 1 138 ? 29.671 -0.976 -36.084 1.00 86.50 138 GLU A CA 1
ATOM 1107 C C . GLU A 1 138 ? 30.368 -0.015 -37.062 1.00 86.50 138 GLU A C 1
ATOM 1109 O O . GLU A 1 138 ? 31.530 -0.233 -37.394 1.00 86.50 138 GLU A O 1
ATOM 1114 N N . VAL A 1 139 ? 29.744 1.122 -37.398 1.00 88.75 139 VAL A N 1
ATOM 1115 C CA . VAL A 1 139 ? 30.386 2.185 -38.198 1.00 88.75 139 VAL A CA 1
ATOM 1116 C C . VAL A 1 139 ? 31.649 2.714 -37.511 1.00 88.75 139 VAL A C 1
ATOM 1118 O O . VAL A 1 139 ? 32.685 2.882 -38.156 1.00 88.75 139 VAL A O 1
ATOM 1121 N N . TYR A 1 140 ? 31.601 2.953 -36.197 1.00 83.81 140 TYR A N 1
ATOM 1122 C CA . TYR A 1 140 ? 32.784 3.403 -35.457 1.00 83.81 140 TYR A CA 1
ATOM 1123 C C . TYR A 1 140 ? 33.890 2.344 -35.420 1.00 83.81 140 TYR A C 1
ATOM 1125 O O . TYR A 1 140 ? 35.064 2.697 -35.537 1.00 83.81 140 TYR A O 1
ATOM 1133 N N . LYS A 1 141 ? 33.549 1.055 -35.291 1.00 90.00 141 LYS A N 1
ATOM 1134 C CA . LYS A 1 141 ? 34.538 -0.029 -35.381 1.00 90.00 141 LYS A CA 1
ATOM 1135 C C . LYS A 1 141 ? 35.198 -0.080 -36.755 1.00 90.00 141 LYS A C 1
ATOM 1137 O O . LYS A 1 141 ? 36.419 -0.188 -36.815 1.00 90.00 141 LYS A O 1
ATOM 1142 N N . GLU A 1 142 ? 34.431 0.021 -37.839 1.00 92.75 142 GLU A N 1
ATOM 1143 C CA . GLU A 1 142 ? 34.971 0.021 -39.205 1.00 92.75 142 GLU A CA 1
ATOM 1144 C C . GLU A 1 142 ? 35.928 1.197 -39.436 1.00 92.75 142 GLU A C 1
ATOM 1146 O O . GLU A 1 142 ? 37.034 1.009 -39.948 1.00 92.75 142 GLU A O 1
ATOM 1151 N N . GLN A 1 143 ? 35.546 2.402 -38.994 1.00 91.81 143 GLN A N 1
ATOM 1152 C CA . GLN A 1 143 ? 36.417 3.579 -39.054 1.00 91.81 143 GLN A CA 1
ATOM 1153 C C . GLN A 1 143 ? 37.708 3.373 -38.256 1.00 91.81 143 GLN A C 1
ATOM 1155 O O . GLN A 1 143 ? 38.789 3.684 -38.753 1.00 91.81 143 GLN A O 1
ATOM 1160 N N . LEU A 1 144 ? 37.611 2.807 -37.049 1.00 90.88 144 LEU A N 1
ATOM 1161 C CA . LEU A 1 144 ? 38.771 2.540 -36.202 1.00 90.88 144 LEU A CA 1
ATOM 1162 C C . LEU A 1 144 ? 39.730 1.532 -36.855 1.00 90.88 144 LEU A C 1
ATOM 1164 O O . LEU A 1 144 ? 40.935 1.767 -36.884 1.00 90.88 144 LEU A O 1
ATOM 1168 N N . VAL A 1 145 ? 39.206 0.437 -37.417 1.00 93.75 145 VAL A N 1
ATOM 1169 C CA . VAL A 1 145 ? 40.011 -0.571 -38.130 1.00 93.75 145 VAL A CA 1
ATOM 1170 C C . VAL A 1 145 ? 40.699 0.045 -39.346 1.00 93.75 145 VAL A C 1
ATOM 1172 O O . VAL A 1 145 ? 41.882 -0.214 -39.569 1.00 93.75 145 VAL A O 1
ATOM 1175 N N . LYS A 1 146 ? 40.001 0.904 -40.097 1.00 93.56 146 LYS A N 1
ATOM 1176 C CA . LYS A 1 146 ? 40.578 1.607 -41.246 1.00 93.56 146 LYS A CA 1
ATOM 1177 C C . LYS A 1 146 ? 41.731 2.524 -40.831 1.00 93.56 146 LYS A C 1
ATOM 1179 O O . LYS A 1 146 ? 42.817 2.415 -41.393 1.00 93.56 146 LYS A O 1
ATOM 1184 N N . SER A 1 147 ? 41.527 3.374 -39.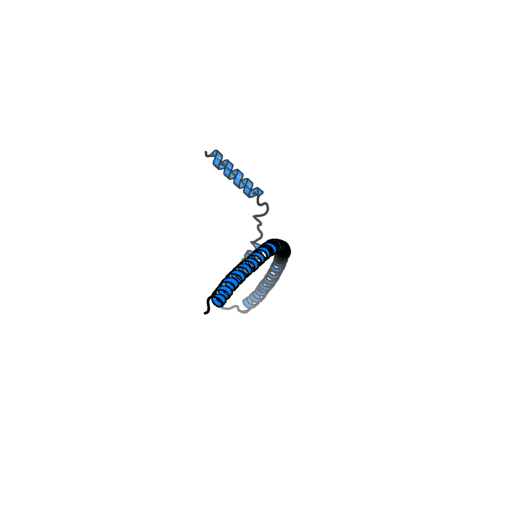823 1.00 92.06 147 SER A N 1
ATOM 1185 C CA . SER A 1 147 ? 42.578 4.270 -39.325 1.00 92.06 147 SER A CA 1
ATOM 1186 C C . SER A 1 147 ? 43.781 3.505 -38.769 1.00 92.06 147 SER A C 1
ATOM 1188 O O . SER A 1 147 ? 44.917 3.923 -38.972 1.00 92.06 147 SER A O 1
ATOM 1190 N N . ILE A 1 148 ? 43.566 2.361 -38.111 1.00 93.94 148 ILE A N 1
ATOM 1191 C CA . ILE A 1 148 ? 44.661 1.486 -37.665 1.00 93.94 148 ILE A CA 1
ATOM 1192 C C . ILE A 1 148 ? 45.430 0.912 -38.863 1.00 93.94 148 ILE A C 1
ATOM 1194 O O . ILE A 1 148 ? 46.659 0.884 -38.834 1.00 93.94 148 ILE A O 1
ATOM 1198 N N . GLY A 1 149 ? 44.730 0.479 -39.916 1.00 92.38 149 GLY A N 1
ATOM 1199 C CA . GLY A 1 149 ? 45.347 -0.008 -41.152 1.00 92.38 149 GLY A CA 1
ATOM 1200 C C . GLY A 1 149 ? 46.237 1.046 -41.811 1.00 92.38 149 GLY A C 1
ATOM 1201 O O . GLY A 1 149 ? 47.405 0.774 -42.077 1.00 92.38 149 GLY A O 1
ATOM 1202 N N . GLU A 1 150 ? 45.724 2.267 -41.974 1.00 94.19 150 GLU A N 1
ATOM 1203 C CA . GLU A 1 150 ? 46.470 3.408 -42.527 1.00 94.19 150 GLU A CA 1
ATOM 1204 C C . GLU A 1 150 ? 47.728 3.717 -41.699 1.00 94.19 150 GLU A C 1
ATOM 1206 O O . GLU A 1 150 ? 48.820 3.883 -42.244 1.00 94.19 150 GLU A O 1
ATOM 1211 N N . VAL A 1 151 ? 47.610 3.735 -40.367 1.00 94.19 151 VAL A N 1
ATOM 1212 C CA . VAL A 1 151 ? 48.759 3.942 -39.471 1.00 94.19 151 VAL A CA 1
ATOM 1213 C C . VAL A 1 151 ? 49.786 2.817 -39.612 1.00 94.19 151 VAL A C 1
ATOM 1215 O O . VAL A 1 151 ? 50.987 3.090 -39.621 1.00 94.19 151 VAL A O 1
ATOM 1218 N N . ASN A 1 152 ? 49.343 1.566 -39.745 1.00 93.31 152 ASN A N 1
ATOM 1219 C CA . ASN A 1 152 ? 50.235 0.420 -39.902 1.00 93.31 152 ASN A CA 1
ATOM 1220 C C . ASN A 1 152 ? 50.985 0.448 -41.246 1.00 93.31 152 ASN A C 1
ATOM 1222 O O . ASN A 1 152 ? 52.183 0.173 -41.286 1.00 93.31 152 ASN A O 1
ATOM 1226 N N . GLU A 1 153 ? 50.323 0.840 -42.337 1.00 94.94 153 GLU A N 1
ATOM 1227 C CA . GLU A 1 153 ? 50.968 1.033 -43.643 1.00 94.94 153 GLU A CA 1
ATOM 1228 C C . GLU A 1 153 ? 52.005 2.157 -43.601 1.00 94.94 153 GLU A C 1
ATOM 1230 O O . GLU A 1 153 ? 53.145 1.981 -44.042 1.00 94.94 153 GLU A O 1
ATOM 1235 N N . VAL A 1 154 ? 51.640 3.299 -43.011 1.00 95.38 154 VAL A N 1
ATOM 1236 C CA . VAL A 1 154 ? 52.559 4.425 -42.827 1.00 95.38 154 VAL A CA 1
ATOM 1237 C C . VAL A 1 154 ? 53.765 3.975 -42.005 1.00 95.38 154 VAL A C 1
ATOM 1239 O O . VAL A 1 154 ? 54.899 4.183 -42.438 1.00 95.38 154 VAL A O 1
ATOM 1242 N N . ALA A 1 155 ? 53.557 3.295 -40.876 1.00 92.06 155 ALA A N 1
ATOM 1243 C CA . ALA A 1 155 ? 54.632 2.741 -40.054 1.00 92.06 155 ALA A CA 1
ATOM 1244 C C . ALA A 1 155 ? 55.526 1.761 -40.838 1.00 92.06 155 ALA A C 1
ATOM 1246 O O . ALA A 1 155 ? 56.752 1.866 -40.767 1.00 92.06 155 ALA A O 1
ATOM 1247 N N . GLY A 1 156 ? 54.938 0.869 -41.642 1.00 93.88 156 GLY A N 1
ATOM 1248 C CA . GLY A 1 156 ? 55.657 -0.047 -42.535 1.00 93.88 156 GLY A CA 1
ATOM 1249 C C . GLY A 1 156 ? 56.512 0.666 -43.592 1.00 93.88 156 GLY A C 1
ATOM 1250 O O . GLY A 1 156 ? 57.610 0.217 -43.937 1.00 93.88 156 GLY A O 1
ATOM 1251 N N . SER A 1 157 ? 56.052 1.820 -44.080 1.00 91.25 157 SER A N 1
ATOM 1252 C CA . SER A 1 157 ? 56.826 2.655 -45.006 1.00 91.25 157 SER A CA 1
ATOM 1253 C C . SER A 1 157 ? 58.045 3.294 -44.327 1.00 91.25 157 SER A C 1
ATOM 1255 O O . SER A 1 157 ? 59.144 3.278 -44.889 1.00 91.25 157 SER A O 1
ATOM 1257 N N . TRP A 1 158 ? 57.895 3.782 -43.088 1.00 91.88 158 TRP A N 1
ATOM 1258 C CA . TRP A 1 158 ? 59.000 4.345 -42.307 1.00 91.88 158 TRP A CA 1
ATOM 1259 C C . TRP A 1 158 ? 60.057 3.284 -41.989 1.00 91.88 158 TRP A C 1
ATOM 1261 O O . TRP A 1 158 ? 61.249 3.551 -42.140 1.00 91.88 158 TRP A O 1
ATOM 1271 N N . THR A 1 159 ? 59.648 2.070 -41.608 1.00 89.94 159 THR A N 1
ATOM 1272 C CA . THR A 1 159 ? 60.584 0.971 -41.314 1.00 89.94 159 THR A CA 1
ATOM 1273 C C . THR A 1 159 ? 61.344 0.513 -42.558 1.00 89.94 159 THR A C 1
ATOM 1275 O O . THR A 1 159 ? 62.562 0.341 -42.497 1.00 89.94 159 THR A O 1
ATOM 1278 N N . SER A 1 160 ? 60.670 0.405 -43.707 1.00 91.62 160 SER A N 1
ATOM 1279 C CA . SER A 1 160 ? 61.310 0.083 -44.992 1.00 91.62 160 SER A CA 1
ATOM 1280 C C . SER A 1 160 ? 62.332 1.147 -45.401 1.00 91.62 160 SER A C 1
ATOM 1282 O O . SER A 1 160 ? 63.450 0.827 -45.810 1.00 91.62 160 SER A O 1
ATOM 1284 N N . LYS A 1 161 ? 61.983 2.428 -45.222 1.00 92.31 161 LYS A N 1
ATOM 1285 C CA . LYS A 1 161 ? 62.881 3.553 -45.501 1.00 92.31 161 LYS A CA 1
ATOM 1286 C C . LYS A 1 161 ? 64.131 3.504 -44.620 1.00 92.31 161 LYS A C 1
ATOM 1288 O O . LYS A 1 161 ? 65.238 3.606 -45.142 1.00 92.31 161 LYS A O 1
ATOM 1293 N N . ILE A 1 162 ? 63.969 3.246 -43.320 1.00 89.25 162 ILE A N 1
ATOM 1294 C CA . ILE A 1 162 ? 65.085 3.074 -42.375 1.00 89.25 162 ILE A CA 1
ATOM 1295 C C . ILE A 1 162 ? 65.987 1.897 -42.778 1.00 89.25 162 ILE A C 1
ATOM 1297 O O . ILE A 1 162 ? 67.208 2.018 -42.707 1.00 89.25 162 ILE A O 1
ATOM 1301 N N . GLN A 1 163 ? 65.418 0.776 -43.229 1.00 85.00 163 GLN A N 1
ATOM 1302 C CA . GLN A 1 163 ? 66.201 -0.379 -43.675 1.00 85.00 163 GLN A CA 1
ATOM 1303 C C . GLN A 1 163 ? 67.019 -0.073 -44.939 1.00 85.00 163 GLN A C 1
ATOM 1305 O O . GLN A 1 163 ? 68.164 -0.500 -45.034 1.00 85.00 163 GLN A O 1
ATOM 1310 N N . SER A 1 164 ? 66.461 0.693 -45.881 1.00 87.12 164 SER A N 1
ATOM 1311 C CA . SER A 1 164 ? 67.145 1.075 -47.127 1.00 87.12 164 SER A CA 1
ATOM 1312 C C . SER A 1 164 ? 68.243 2.134 -46.957 1.00 87.12 164 SER A C 1
ATOM 1314 O O . SER A 1 164 ? 69.133 2.228 -47.794 1.00 87.12 164 SER A O 1
ATOM 1316 N N . SER A 1 165 ? 68.190 2.944 -45.893 1.00 84.06 165 SER A N 1
ATOM 1317 C CA . SER A 1 165 ? 69.188 3.986 -45.596 1.00 84.06 165 SER A CA 1
ATOM 1318 C C . SER A 1 165 ? 70.334 3.506 -44.698 1.00 84.06 165 SER A C 1
ATOM 1320 O O . SER A 1 165 ? 71.173 4.317 -44.308 1.00 84.06 165 SER A O 1
ATOM 1322 N N . ARG A 1 166 ? 70.368 2.217 -44.336 1.00 66.69 166 ARG A N 1
ATOM 1323 C CA . ARG A 1 166 ? 71.462 1.629 -43.558 1.00 66.69 166 ARG A CA 1
ATOM 1324 C C . ARG A 1 166 ? 72.622 1.300 -44.527 1.00 66.69 166 ARG A C 1
ATOM 1326 O O . ARG A 1 166 ? 72.389 0.489 -45.421 1.00 66.69 166 ARG A O 1
ATOM 1333 N N . PRO A 1 167 ? 73.793 1.958 -44.415 1.00 65.12 167 PRO A N 1
ATOM 1334 C CA . PRO A 1 167 ? 74.950 1.713 -45.282 1.00 65.12 167 PRO A CA 1
ATOM 1335 C C . PRO A 1 167 ? 75.571 0.328 -45.073 1.00 65.12 167 PRO A C 1
ATOM 1337 O O . PRO A 1 167 ? 75.395 -0.243 -43.968 1.00 65.12 167 PRO A O 1
#

Radius of gyration: 47.27 Å; chains: 1; bounding box: 109×55×114 Å

Secondary structure (DSSP, 8-state):
-HHHHHHHHHHHHHHHHHH-TTS--S-SHHHHHHHHHHHHHHHHHHHHHHHSTTT-HHHHHHHHHHHHHHHHHHHHHHHHHHHHHHHHHHHHHHHHHHHHHHHHHHHHHHHHHHHHHHHHHHHHHHHHHHHHHHHHHHHHHHHHHHHHHHHHHHHHHHHHHHHHT--

Organism: Oncorhynchus tshawytscha (NCBI:txid74940)

Sequence (167 aa):
IKFAALALTLLLAQWIALVSPSFYPPLLCTPRMKLSKSFDKLHEYAQTASQTLAPYGDAFSTQFLDTSKQVYQMVMADVEDLHTQLEPKRKKLQQVLQEYVSKRHEDMDTLRAKLQTLVDEMRAKVEETKSKLIPIVEVYKEQLVKSIGEVNEVAGSWTSKIQSSRP

Foldseek 3Di:
DVVVVVVVVVVVVVVVCVVDPPPDDPPPCPLVVVVVVLVVVVVVLVVVCVVPPDPD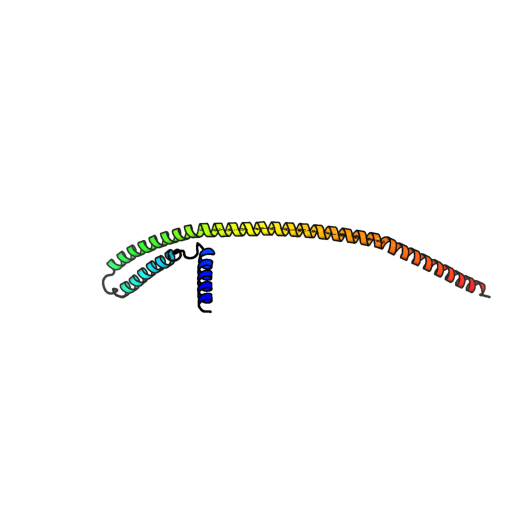PPVNVVVVVVVVVVSVVSVVVSVVVVVVVVVVVVVVVVVVVVVVVVVVVVVVVVVVVVVVVVVVVVVVVVVVVVVVVVVVVVVVVVVVVVVVVVVVVVVVVVVVVVVVPDD

pLDDT: mean 76.81, std 12.85, range [46.91, 95.38]